Protein AF-A0A7X2STB8-F1 (afdb_monomer_lite)

Organism: NCBI:txid1624

Sequence (104 aa):
MINYYLNNDVSMSKVAASHNLLCSQISIWLKLFMEGGSEALKPKKKGRPSKMSKMTKKDARKILKKESDEIAALKSELRQVKMERDILKKSLTLFGPSKPRRKQ

pLDDT: mean 89.02, std 8.4, range [64.38, 98.44]

InterPro domains:
  IPR009057 Homedomain-like superfamily [SSF46689] (2-95)
  IPR052057 IS150/IS1296 orfA-like [PTHR33795] (1-102)

Radius of gyration: 34.23 Å; chains: 1; bounding box: 70×35×81 Å

Secondary structure (DSSP, 8-state):
-HHHHHHS---HHHHHHHHT--HHHHHHHHHHHHHHHHHHTS-PPSSPPPSS----HHHHHHHHHHHHHHHHHHHHHHHHHHHHHHHHHHHHHHH-SPPP----

Foldseek 3Di:
DLVVVVVDVDDLVVVCVVVVHDSVVSVVVNVLCVVPNPVSVDDDDPDDPDPDDDCDPVNVVVVVVVVVVVVVVVVVVVVVVVVVVVVVVVCCVVPNDDDDDDDD

Structure (mmCIF, N/CA/C/O backbone):
data_AF-A0A7X2STB8-F1
#
_entry.id   AF-A0A7X2STB8-F1
#
loop_
_atom_site.group_PDB
_atom_site.id
_atom_site.type_symbol
_atom_site.label_atom_id
_atom_site.label_alt_id
_atom_site.label_comp_id
_atom_site.label_asym_id
_atom_site.label_entity_id
_atom_site.label_seq_id
_atom_site.pdbx_PDB_ins_code
_atom_site.Cartn_x
_atom_site.Cartn_y
_atom_site.Cartn_z
_atom_site.occupancy
_atom_site.B_iso_or_equiv
_atom_site.auth_seq_id
_atom_site.auth_comp_id
_atom_site.auth_asym_id
_atom_site.auth_atom_id
_atom_site.pdbx_PDB_model_num
ATOM 1 N N . MET A 1 1 ? 8.490 5.052 -28.091 1.00 84.75 1 MET A N 1
ATOM 2 C CA . MET A 1 1 ? 9.611 4.798 -29.019 1.00 84.75 1 MET A CA 1
ATOM 3 C C . MET A 1 1 ? 9.823 3.305 -29.278 1.00 84.75 1 MET A C 1
ATOM 5 O O . MET A 1 1 ? 9.534 2.901 -30.389 1.00 84.75 1 MET A O 1
ATOM 9 N N . ILE A 1 2 ? 10.215 2.461 -28.308 1.00 89.62 2 ILE A N 1
ATOM 10 C CA . ILE A 1 2 ? 10.432 1.013 -28.575 1.00 89.62 2 ILE A CA 1
ATOM 11 C C . ILE A 1 2 ? 9.175 0.316 -29.108 1.00 89.62 2 ILE A C 1
ATOM 13 O O . ILE A 1 2 ? 9.239 -0.378 -30.113 1.00 89.62 2 ILE A O 1
ATOM 17 N N . ASN A 1 3 ? 8.007 0.605 -28.525 1.00 90.19 3 ASN A N 1
ATOM 18 C CA . ASN A 1 3 ? 6.736 0.116 -29.062 1.00 90.19 3 ASN A CA 1
ATOM 19 C C . ASN A 1 3 ? 6.476 0.597 -30.503 1.00 90.19 3 ASN A C 1
ATOM 21 O O . ASN A 1 3 ? 5.934 -0.137 -31.311 1.00 90.19 3 ASN A O 1
ATOM 25 N N . TYR A 1 4 ? 6.878 1.822 -30.844 1.00 89.00 4 TYR A N 1
ATOM 26 C CA . TYR A 1 4 ? 6.722 2.337 -32.205 1.00 89.00 4 TYR A CA 1
ATOM 27 C C . TYR A 1 4 ? 7.619 1.569 -33.185 1.00 89.00 4 TYR A C 1
ATOM 29 O O . TYR A 1 4 ? 7.122 1.120 -34.207 1.00 89.00 4 TYR A O 1
ATOM 37 N N . TYR A 1 5 ? 8.885 1.331 -32.833 1.00 88.06 5 TYR A N 1
ATOM 38 C CA . TYR A 1 5 ? 9.806 0.509 -33.627 1.00 88.06 5 TYR A CA 1
ATOM 39 C C . TYR A 1 5 ? 9.326 -0.943 -33.803 1.00 88.06 5 TYR A C 1
ATOM 41 O O . TYR A 1 5 ? 9.492 -1.503 -34.871 1.00 88.06 5 TYR A O 1
ATOM 49 N N . LEU A 1 6 ? 8.704 -1.549 -32.787 1.00 88.06 6 LEU A N 1
ATOM 50 C CA . LEU A 1 6 ? 8.206 -2.929 -32.881 1.00 88.06 6 LEU A CA 1
ATOM 51 C C . LEU A 1 6 ? 6.927 -3.069 -33.717 1.00 88.06 6 LEU A C 1
ATOM 53 O O . LEU A 1 6 ? 6.709 -4.110 -34.323 1.00 88.06 6 LEU A O 1
ATOM 57 N N . ASN A 1 7 ? 6.074 -2.043 -33.730 1.00 89.62 7 ASN A N 1
ATOM 58 C CA . ASN A 1 7 ? 4.800 -2.075 -34.459 1.00 89.62 7 ASN A CA 1
ATOM 59 C C . ASN A 1 7 ? 4.893 -1.494 -35.876 1.00 89.62 7 ASN A C 1
ATOM 61 O O . ASN A 1 7 ? 3.915 -1.540 -36.615 1.00 89.62 7 ASN A O 1
ATOM 65 N N . ASN A 1 8 ? 6.027 -0.901 -36.245 1.00 85.31 8 ASN A N 1
ATOM 66 C CA . ASN A 1 8 ? 6.232 -0.300 -37.557 1.00 85.31 8 ASN A CA 1
ATOM 67 C C . ASN A 1 8 ? 7.481 -0.911 -38.184 1.00 85.31 8 ASN A C 1
ATOM 69 O O . ASN A 1 8 ? 8.514 -0.994 -37.528 1.00 85.31 8 ASN A O 1
ATOM 73 N N . ASP A 1 9 ? 7.417 -1.270 -39.462 1.00 83.19 9 ASP A N 1
ATOM 74 C CA . ASP A 1 9 ? 8.577 -1.773 -40.202 1.00 83.19 9 ASP A CA 1
ATOM 75 C C . ASP A 1 9 ? 9.483 -0.605 -40.631 1.00 83.19 9 ASP A C 1
ATOM 77 O O . ASP A 1 9 ? 9.499 -0.146 -41.774 1.00 83.19 9 ASP A O 1
ATOM 81 N N . VAL A 1 10 ? 10.148 -0.002 -39.645 1.00 87.69 10 VAL A N 1
ATOM 82 C CA . VAL A 1 10 ? 10.999 1.178 -39.814 1.00 87.69 10 VAL A CA 1
ATOM 83 C C . VAL A 1 10 ? 12.410 0.880 -39.343 1.00 87.69 10 VAL A C 1
ATOM 85 O O . VAL A 1 10 ? 12.632 0.279 -38.295 1.00 87.69 10 VAL A O 1
ATOM 88 N N . SER A 1 11 ? 13.398 1.355 -40.101 1.00 90.56 11 SER A N 1
ATOM 89 C CA . SER A 1 11 ? 14.795 1.178 -39.720 1.00 90.56 11 SER A CA 1
ATOM 90 C C . SER A 1 11 ? 15.108 1.890 -38.401 1.00 90.56 11 SER A C 1
ATOM 92 O O . SER A 1 11 ? 14.609 2.983 -38.113 1.00 90.56 11 SER A O 1
ATOM 94 N N . MET A 1 12 ? 15.992 1.288 -37.603 1.00 89.50 12 MET A N 1
ATOM 95 C CA . MET A 1 12 ? 16.406 1.845 -36.312 1.00 89.50 12 MET A CA 1
ATOM 96 C C . MET A 1 12 ? 16.990 3.260 -36.463 1.00 89.50 12 MET A C 1
ATOM 98 O O . MET A 1 12 ? 16.704 4.128 -35.643 1.00 89.50 12 MET A O 1
ATOM 102 N N . SER A 1 13 ? 17.724 3.523 -37.549 1.00 91.44 13 SER A N 1
ATOM 103 C CA . SER A 1 13 ? 18.272 4.847 -37.872 1.00 91.44 13 SER A CA 1
ATOM 104 C C . SER A 1 13 ? 17.190 5.902 -38.107 1.00 91.44 13 SER A C 1
ATOM 106 O O . SER A 1 13 ? 17.345 7.043 -37.678 1.00 91.44 13 SER A O 1
ATOM 108 N N . LYS A 1 14 ? 16.069 5.529 -38.737 1.00 92.19 14 LYS A N 1
ATOM 109 C CA . LYS A 1 14 ? 14.936 6.438 -38.956 1.00 92.19 14 LYS A CA 1
ATOM 110 C C . LYS A 1 14 ? 14.262 6.812 -37.634 1.00 92.19 14 LYS A C 1
ATOM 112 O O . LYS A 1 14 ? 13.978 7.984 -37.407 1.00 92.19 14 LYS A O 1
ATOM 117 N N .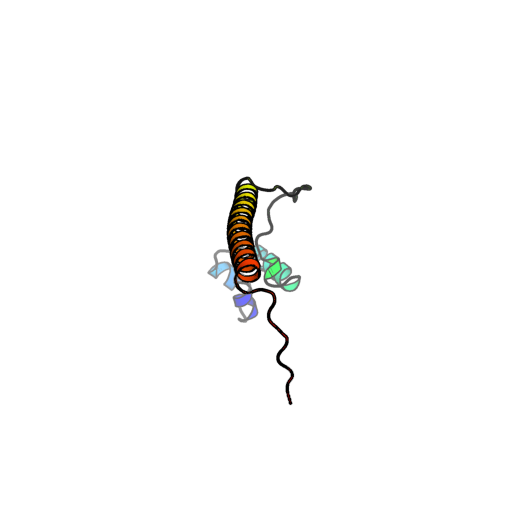 VAL A 1 15 ? 14.069 5.833 -36.748 1.00 92.56 15 VAL A N 1
ATOM 118 C CA . VAL A 1 15 ? 13.511 6.048 -35.399 1.00 92.56 15 VAL A CA 1
ATOM 119 C C . VAL A 1 15 ? 14.462 6.874 -34.524 1.00 92.56 15 VAL A C 1
ATOM 121 O O . VAL A 1 15 ? 14.024 7.727 -33.754 1.00 92.56 15 VAL A O 1
ATOM 124 N N . ALA A 1 16 ? 15.770 6.652 -34.652 1.00 93.19 16 ALA A N 1
ATOM 125 C CA . ALA A 1 16 ? 16.797 7.424 -33.958 1.00 93.19 16 ALA A CA 1
ATOM 126 C C . ALA A 1 16 ? 16.770 8.895 -34.377 1.00 93.19 16 ALA A C 1
ATOM 128 O O . ALA A 1 16 ? 16.677 9.773 -33.519 1.00 93.19 16 ALA A O 1
ATOM 129 N N . ALA A 1 17 ? 16.745 9.155 -35.686 1.00 93.06 17 ALA A N 1
ATOM 130 C CA . ALA A 1 17 ? 16.665 10.503 -36.233 1.00 93.06 17 ALA A CA 1
ATOM 131 C C . ALA A 1 17 ? 15.373 11.226 -35.816 1.00 93.06 17 ALA A C 1
ATOM 133 O O . ALA A 1 17 ? 15.429 12.380 -35.401 1.00 93.06 17 ALA A O 1
ATOM 134 N N . SER A 1 18 ? 14.217 10.549 -35.846 1.00 92.19 18 SER A N 1
ATOM 135 C CA . SER A 1 18 ? 12.936 11.169 -35.471 1.00 92.19 18 SER A CA 1
ATOM 136 C C . SER A 1 18 ? 12.843 11.532 -33.988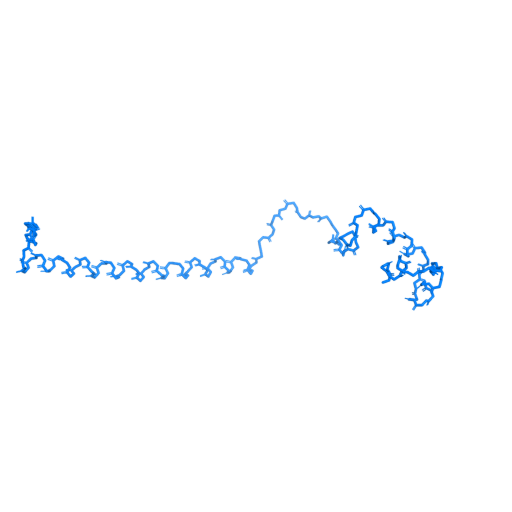 1.00 92.19 18 SER A C 1
ATOM 138 O O . SER A 1 18 ? 12.108 12.445 -33.622 1.00 92.19 18 SER A O 1
ATOM 140 N N . HIS A 1 19 ? 13.556 10.807 -33.123 1.00 88.44 19 HIS A N 1
ATOM 141 C CA . HIS A 1 19 ? 13.552 11.029 -31.676 1.00 88.44 19 HIS A CA 1
ATOM 142 C C . HIS A 1 19 ? 14.806 11.744 -31.156 1.00 88.44 19 HIS A C 1
ATOM 144 O O . HIS A 1 19 ? 14.920 11.925 -29.945 1.00 88.44 19 HIS A O 1
ATOM 150 N N . ASN A 1 20 ? 15.716 12.165 -32.042 1.00 93.06 20 ASN A N 1
ATOM 151 C CA . ASN A 1 20 ? 17.005 12.767 -31.695 1.00 93.06 20 ASN A CA 1
ATOM 152 C C . ASN A 1 20 ? 17.815 11.907 -30.700 1.00 93.06 20 ASN A C 1
ATOM 154 O O . ASN A 1 20 ? 18.325 12.389 -29.689 1.00 93.06 20 ASN A O 1
ATOM 158 N N . LEU A 1 21 ? 17.875 10.602 -30.971 1.00 92.25 21 LEU A N 1
ATOM 159 C CA . LEU A 1 21 ? 18.572 9.600 -30.164 1.00 92.25 21 LEU A CA 1
ATOM 160 C C . LEU A 1 21 ? 19.694 8.945 -30.968 1.00 92.25 21 LEU A C 1
ATOM 162 O O . LEU A 1 21 ? 19.716 8.991 -32.195 1.00 92.25 21 LEU A O 1
ATOM 166 N N . LEU A 1 22 ? 20.602 8.266 -30.272 1.00 93.69 22 LEU A N 1
ATOM 167 C CA . LEU A 1 22 ? 21.581 7.388 -30.905 1.00 93.69 22 LEU A CA 1
ATOM 168 C C . LEU A 1 22 ? 20.968 6.006 -31.155 1.00 93.69 22 LEU A C 1
ATOM 170 O O . LEU A 1 22 ? 20.280 5.461 -30.289 1.00 93.69 22 LEU A O 1
ATOM 174 N N . CYS A 1 23 ? 21.302 5.372 -32.283 1.00 92.44 23 CYS A N 1
ATOM 175 C CA . CYS A 1 23 ? 20.893 3.988 -32.564 1.00 92.44 23 CYS A CA 1
ATOM 176 C C . CYS A 1 23 ? 21.320 3.017 -31.447 1.00 92.44 23 CYS A C 1
ATOM 178 O O . CYS A 1 23 ? 20.589 2.085 -31.118 1.00 92.44 23 CYS A O 1
ATOM 180 N N . SER A 1 24 ? 22.468 3.265 -30.807 1.00 94.00 24 SER A N 1
ATOM 181 C CA . SER A 1 24 ? 22.952 2.475 -29.668 1.00 94.00 24 SER A CA 1
ATOM 182 C C . SER A 1 24 ? 22.001 2.514 -28.468 1.00 94.00 24 SER A C 1
ATOM 184 O O . SER A 1 24 ? 21.792 1.488 -27.826 1.00 94.00 24 SER A O 1
ATOM 186 N N . GLN A 1 25 ? 21.366 3.656 -28.187 1.00 92.75 25 GLN A N 1
ATOM 187 C CA . GLN A 1 25 ? 20.381 3.782 -27.107 1.00 92.75 25 GLN A CA 1
ATOM 188 C C . GLN A 1 25 ? 19.126 2.963 -27.412 1.00 92.75 25 GLN A C 1
ATOM 190 O O . GLN A 1 25 ? 18.615 2.272 -26.532 1.00 92.75 25 GLN A O 1
ATOM 195 N N . ILE A 1 26 ? 18.668 2.990 -28.668 1.00 93.00 26 ILE A N 1
ATOM 196 C CA . ILE A 1 26 ? 17.527 2.184 -29.116 1.00 93.00 26 ILE A CA 1
ATOM 197 C C . ILE A 1 26 ? 17.840 0.697 -28.980 1.00 93.00 26 ILE A C 1
ATOM 199 O O . ILE A 1 26 ? 17.029 -0.038 -28.429 1.00 93.00 26 ILE A O 1
ATOM 203 N N . SER A 1 27 ? 19.024 0.265 -29.418 1.00 93.31 27 SER A N 1
ATOM 204 C CA . SER A 1 27 ? 19.469 -1.128 -29.305 1.00 93.31 27 SER A CA 1
ATOM 205 C C . SER A 1 27 ? 19.509 -1.609 -27.847 1.00 93.31 27 SER A C 1
ATOM 207 O O . SER A 1 27 ? 18.970 -2.669 -27.526 1.00 93.31 27 SER A O 1
ATOM 209 N N . ILE A 1 28 ? 20.048 -0.795 -26.930 1.00 93.56 28 ILE A N 1
ATOM 210 C CA . ILE A 1 28 ? 20.073 -1.110 -25.492 1.00 93.56 28 ILE A CA 1
ATOM 211 C C . ILE A 1 28 ? 18.652 -1.245 -24.936 1.00 93.56 28 ILE A C 1
ATOM 213 O O . ILE A 1 28 ? 18.351 -2.207 -24.230 1.00 93.56 28 ILE A O 1
ATOM 217 N N . TRP A 1 29 ? 17.765 -0.298 -25.240 1.00 93.31 29 TRP A N 1
ATOM 218 C CA . TRP A 1 29 ? 16.387 -0.340 -24.750 1.00 93.31 29 TRP A CA 1
ATOM 219 C C . TRP A 1 29 ? 15.575 -1.473 -25.375 1.00 93.31 29 TRP A C 1
ATOM 221 O O . TRP A 1 29 ? 14.751 -2.062 -24.683 1.00 93.31 29 TRP A O 1
ATOM 231 N N . LEU A 1 30 ? 15.824 -1.817 -26.639 1.00 93.62 30 LEU A N 1
ATOM 232 C CA . LEU A 1 30 ? 15.210 -2.968 -27.293 1.00 93.62 30 LEU A CA 1
ATOM 233 C C . LEU A 1 30 ? 15.621 -4.260 -26.586 1.00 93.62 30 LEU A C 1
ATOM 235 O O . LEU A 1 30 ? 14.756 -5.051 -26.225 1.00 93.62 30 LEU A O 1
ATOM 239 N N . LYS A 1 31 ? 16.917 -4.432 -26.304 1.00 94.00 31 LYS A N 1
ATOM 240 C CA . LYS A 1 31 ? 17.424 -5.585 -25.555 1.00 94.00 31 LYS A CA 1
ATOM 241 C C . LYS A 1 31 ? 16.791 -5.686 -24.164 1.00 94.00 31 LYS A C 1
ATOM 243 O O . LYS A 1 31 ? 16.251 -6.730 -23.818 1.00 94.00 31 LYS A O 1
ATOM 248 N N . LEU A 1 32 ? 16.780 -4.589 -23.401 1.00 93.94 32 LEU A N 1
ATOM 249 C CA . LEU A 1 32 ? 16.141 -4.546 -22.079 1.00 93.94 32 LEU A CA 1
ATOM 250 C C . LEU A 1 32 ? 14.645 -4.880 -22.150 1.00 93.94 32 LEU A C 1
ATOM 252 O O . LEU A 1 32 ? 14.126 -5.585 -21.287 1.00 93.94 32 LEU A O 1
ATOM 256 N N . PHE A 1 33 ? 13.957 -4.393 -23.183 1.00 93.62 33 PHE A N 1
ATOM 257 C CA . PHE A 1 33 ? 12.544 -4.673 -23.402 1.00 93.62 33 PHE A CA 1
ATOM 258 C C . PHE A 1 33 ? 12.288 -6.142 -23.765 1.00 93.62 33 PHE A C 1
ATOM 260 O O . PHE A 1 33 ? 11.322 -6.718 -23.280 1.00 93.62 33 PHE A O 1
ATOM 267 N N . MET A 1 34 ? 13.149 -6.775 -24.566 1.00 92.88 34 MET A N 1
ATO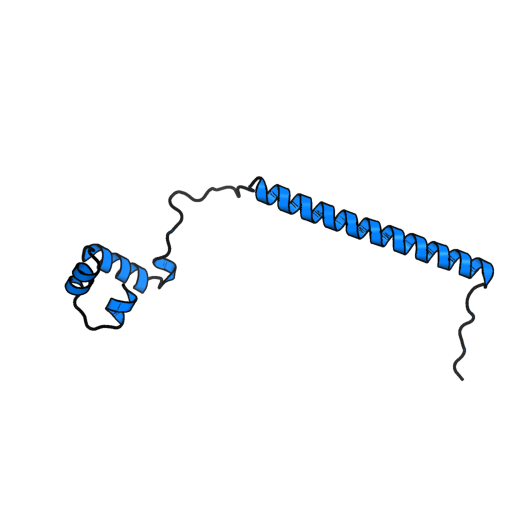M 268 C CA . MET A 1 34 ? 13.033 -8.209 -24.858 1.00 92.88 34 MET A CA 1
ATOM 269 C C . MET A 1 34 ? 13.320 -9.080 -23.627 1.00 92.88 34 MET A C 1
ATOM 271 O O . MET A 1 34 ? 12.710 -10.131 -23.473 1.00 92.88 34 MET A O 1
ATOM 275 N N . GLU A 1 35 ? 14.210 -8.640 -22.734 1.00 94.19 35 GLU A N 1
ATOM 276 C CA . GLU A 1 35 ? 14.564 -9.376 -21.512 1.00 94.19 35 GLU A CA 1
ATOM 277 C C . GLU A 1 35 ? 13.518 -9.250 -20.392 1.00 94.19 35 GLU A C 1
ATOM 279 O O . GLU A 1 35 ? 13.301 -10.202 -19.646 1.00 94.19 35 GLU A O 1
ATOM 284 N N . GLY A 1 36 ? 12.878 -8.087 -20.233 1.00 90.75 36 GLY A N 1
ATOM 285 C CA . GLY A 1 36 ? 11.991 -7.835 -19.087 1.00 90.75 36 GLY A CA 1
ATOM 286 C C . GLY A 1 36 ? 10.803 -6.919 -19.368 1.00 90.75 36 GLY A C 1
ATOM 287 O O . GLY A 1 36 ? 10.250 -6.321 -18.441 1.00 90.75 36 GLY A O 1
ATOM 288 N N . GLY A 1 37 ? 10.417 -6.780 -20.636 1.00 92.31 37 GLY A N 1
ATOM 289 C CA . GLY A 1 37 ? 9.258 -6.007 -21.066 1.00 92.31 37 GLY A CA 1
ATOM 290 C C . GLY A 1 37 ? 9.331 -4.529 -20.684 1.00 92.31 37 GLY A C 1
ATOM 291 O O . GLY A 1 37 ? 10.395 -3.911 -20.598 1.00 92.31 37 GLY A O 1
ATOM 292 N N . SER A 1 38 ? 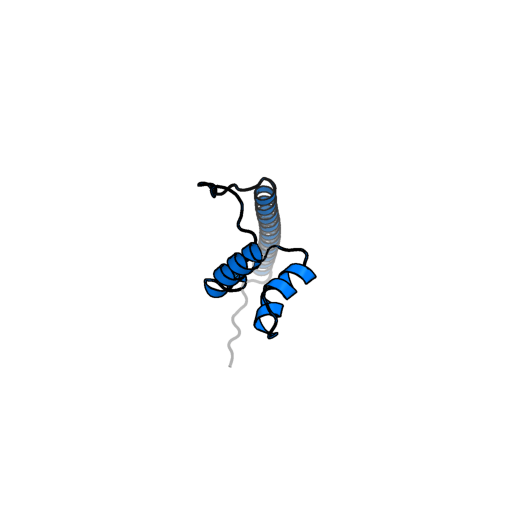8.164 -3.940 -20.432 1.00 88.44 38 SER A N 1
ATOM 293 C CA . SER A 1 38 ? 8.039 -2.536 -20.026 1.00 88.44 38 SER A CA 1
ATOM 294 C C . SER A 1 38 ? 8.642 -2.249 -18.645 1.00 88.44 38 SER A C 1
ATOM 296 O O . SER A 1 38 ? 9.145 -1.147 -18.419 1.00 88.44 38 SER A O 1
ATOM 298 N N . GLU A 1 39 ? 8.645 -3.224 -17.731 1.00 89.75 39 GLU A N 1
ATOM 299 C CA . GLU A 1 39 ? 9.212 -3.074 -16.385 1.00 89.75 39 GLU A CA 1
ATOM 300 C C . GLU A 1 39 ? 10.727 -2.840 -16.420 1.00 89.75 39 GLU A C 1
ATOM 302 O O . GLU A 1 39 ? 11.249 -2.042 -15.640 1.00 89.75 39 GLU A O 1
ATOM 307 N N . ALA A 1 40 ? 11.438 -3.471 -17.359 1.00 89.94 40 ALA A N 1
ATOM 308 C CA . ALA A 1 40 ? 12.884 -3.312 -17.508 1.00 89.94 40 ALA A CA 1
ATOM 309 C C . ALA A 1 40 ? 13.312 -1.898 -17.938 1.00 89.94 40 ALA A C 1
ATOM 311 O O . ALA A 1 40 ? 14.440 -1.491 -17.652 1.00 89.94 40 ALA A O 1
ATOM 312 N N . LEU A 1 41 ? 12.416 -1.139 -18.579 1.00 90.19 41 LEU A N 1
ATOM 313 C CA . LEU A 1 41 ? 12.656 0.248 -18.987 1.00 90.19 41 LEU A CA 1
ATOM 314 C C . LEU A 1 41 ? 12.333 1.266 -17.885 1.00 90.19 41 LEU A C 1
ATOM 316 O O . LEU A 1 41 ? 12.634 2.452 -18.044 1.00 90.19 41 LEU A O 1
ATOM 320 N N . LYS A 1 42 ? 11.729 0.846 -16.765 1.00 89.75 42 LYS A N 1
ATOM 321 C CA . LYS A 1 42 ? 11.439 1.767 -15.662 1.00 89.75 42 LYS A CA 1
ATOM 322 C C . LYS A 1 42 ? 12.738 2.256 -15.009 1.00 89.75 42 LYS A C 1
ATOM 324 O O . LYS A 1 42 ? 13.664 1.463 -14.811 1.00 89.75 42 LYS A O 1
ATOM 329 N N . PRO A 1 43 ? 12.812 3.538 -14.598 1.00 85.50 43 PRO A N 1
ATOM 330 C CA . PRO A 1 43 ? 13.960 4.054 -13.865 1.00 85.50 43 PRO A CA 1
ATOM 331 C C . PRO A 1 43 ? 14.212 3.230 -12.600 1.00 85.50 43 PRO A C 1
ATOM 333 O O . PRO A 1 43 ? 13.417 3.237 -11.657 1.00 85.50 43 PRO A O 1
ATOM 336 N N . LYS A 1 44 ? 15.340 2.518 -12.561 1.00 81.81 44 LYS A N 1
ATOM 337 C CA . LYS A 1 44 ? 15.783 1.832 -11.346 1.00 81.81 44 LYS A CA 1
ATOM 338 C C . LYS A 1 44 ? 16.326 2.871 -10.370 1.00 81.81 44 LYS A C 1
ATOM 340 O O . LYS A 1 44 ? 17.017 3.810 -10.768 1.00 81.81 44 LYS A O 1
ATOM 345 N N . LYS A 1 45 ? 16.022 2.708 -9.078 1.00 79.12 45 LYS A N 1
ATOM 346 C CA . LYS A 1 45 ? 16.570 3.580 -8.029 1.00 79.12 45 LYS A CA 1
ATOM 347 C C . LYS A 1 45 ? 18.098 3.531 -8.112 1.00 79.12 45 LYS A C 1
ATOM 349 O O . LYS A 1 45 ? 18.688 2.466 -7.961 1.00 79.12 45 LYS A O 1
ATOM 354 N N . LYS A 1 46 ? 18.724 4.676 -8.393 1.00 77.25 46 LYS A N 1
ATOM 355 C CA . LYS A 1 46 ? 20.180 4.788 -8.521 1.00 77.25 46 LYS A CA 1
ATOM 356 C C . LYS A 1 46 ? 20.838 4.541 -7.158 1.00 77.25 46 LYS A C 1
ATOM 358 O O . LYS A 1 46 ? 20.425 5.129 -6.161 1.00 77.25 46 LYS A O 1
ATOM 363 N N . GLY A 1 47 ? 21.881 3.712 -7.137 1.00 82.12 47 GLY A N 1
ATOM 364 C CA . GLY A 1 47 ? 22.691 3.435 -5.947 1.00 82.12 47 GLY A CA 1
ATOM 365 C C . GLY A 1 47 ? 22.349 2.128 -5.227 1.00 82.12 47 GLY A C 1
ATOM 366 O O . GLY A 1 47 ? 21.427 1.402 -5.592 1.00 82.12 47 GLY A O 1
ATOM 367 N N . ARG A 1 48 ? 23.136 1.811 -4.193 1.00 82.06 48 ARG A N 1
ATOM 368 C CA . ARG A 1 48 ? 22.960 0.599 -3.383 1.00 82.06 48 ARG A CA 1
ATOM 369 C C . ARG A 1 48 ? 21.673 0.713 -2.549 1.00 82.06 48 ARG A C 1
ATOM 371 O O . ARG A 1 48 ? 21.528 1.704 -1.828 1.00 82.06 48 ARG A O 1
ATOM 378 N N . PRO A 1 49 ? 20.760 -0.276 -2.583 1.00 75.81 49 PRO A N 1
ATOM 379 C CA . PRO A 1 49 ? 19.616 -0.286 -1.678 1.00 75.81 49 PRO A CA 1
ATOM 380 C C . PRO A 1 49 ? 20.102 -0.284 -0.222 1.00 75.81 49 PRO A C 1
ATOM 382 O O . PRO A 1 49 ? 21.088 -0.939 0.125 1.00 75.81 49 PRO A O 1
ATOM 385 N N . SER A 1 50 ? 19.439 0.498 0.632 1.00 72.94 50 SER A N 1
ATOM 386 C CA . SER A 1 50 ? 19.805 0.573 2.047 1.00 72.94 50 SER A CA 1
ATOM 387 C C . SER A 1 50 ? 19.517 -0.764 2.729 1.00 72.94 50 SER A C 1
ATOM 389 O O . SER A 1 50 ? 18.452 -1.338 2.529 1.00 72.94 50 SER A O 1
ATOM 391 N N . LYS A 1 51 ? 20.459 -1.247 3.548 1.00 79.75 51 LYS A N 1
ATOM 392 C CA . LYS A 1 51 ? 20.320 -2.516 4.283 1.00 79.75 51 LYS A CA 1
ATOM 393 C C . LYS A 1 51 ? 19.292 -2.443 5.421 1.00 79.75 51 LYS A C 1
ATOM 395 O O . LYS A 1 51 ? 18.872 -3.478 5.918 1.00 79.75 51 LYS A O 1
ATOM 400 N N . MET A 1 52 ? 18.888 -1.236 5.824 1.00 80.31 52 MET A N 1
ATOM 401 C CA . MET A 1 52 ? 17.861 -1.010 6.840 1.00 80.31 52 MET A CA 1
ATOM 402 C C . MET A 1 52 ? 16.676 -0.250 6.247 1.00 80.31 52 MET A C 1
ATOM 404 O O . MET A 1 52 ? 16.851 0.706 5.486 1.00 80.31 52 MET A O 1
ATOM 408 N N . SER A 1 53 ? 15.469 -0.656 6.643 1.00 71.12 53 SER A N 1
ATOM 409 C CA . SER A 1 53 ? 14.246 0.100 6.383 1.00 71.12 53 SER A CA 1
ATOM 410 C C . SER A 1 53 ? 14.356 1.459 7.081 1.00 71.12 53 SER A C 1
ATOM 412 O O . SER A 1 53 ? 14.425 1.539 8.308 1.00 71.12 53 SER A O 1
ATOM 414 N N . LYS A 1 54 ? 14.396 2.541 6.301 1.00 74.12 54 LYS A N 1
ATOM 415 C CA . LYS A 1 54 ? 14.327 3.900 6.840 1.00 74.12 54 LYS A CA 1
ATOM 416 C C . LYS A 1 54 ? 12.862 4.267 7.003 1.00 74.12 54 LYS A C 1
ATOM 418 O O . LYS A 1 54 ? 12.227 4.686 6.039 1.00 74.12 54 LYS A O 1
ATOM 423 N N . MET A 1 55 ? 12.344 4.122 8.218 1.00 78.00 55 MET A N 1
ATOM 424 C CA . MET A 1 55 ? 11.049 4.699 8.559 1.00 78.00 55 MET A CA 1
ATOM 425 C C . MET A 1 55 ? 11.189 6.221 8.526 1.00 78.00 55 MET A C 1
ATOM 427 O O . MET A 1 55 ? 12.063 6.788 9.189 1.00 78.00 55 MET A O 1
ATOM 431 N N . THR A 1 56 ? 10.388 6.900 7.708 1.00 83.94 56 THR A N 1
ATOM 432 C CA . THR A 1 56 ? 10.466 8.360 7.637 1.00 83.94 56 THR A CA 1
ATOM 433 C C . THR A 1 56 ? 9.717 8.984 8.813 1.00 83.94 56 THR A C 1
ATOM 435 O O . THR A 1 56 ? 8.783 8.401 9.367 1.00 83.94 56 THR A O 1
ATOM 438 N N . LYS A 1 57 ? 10.060 10.230 9.172 1.00 83.69 57 LYS A N 1
ATOM 439 C CA . LYS A 1 57 ? 9.289 11.007 10.165 1.00 83.69 57 LYS A CA 1
ATOM 440 C C . LYS A 1 57 ? 7.803 11.115 9.786 1.00 83.69 57 LYS A C 1
ATOM 442 O O . LYS A 1 57 ? 6.957 11.236 10.666 1.00 83.69 57 LYS A O 1
ATOM 447 N N . LYS A 1 58 ? 7.479 11.080 8.487 1.00 84.44 58 LYS A N 1
ATOM 448 C CA . LYS A 1 58 ? 6.099 11.109 7.985 1.00 84.44 58 LYS A CA 1
ATOM 449 C C . LYS A 1 58 ? 5.366 9.800 8.286 1.00 84.44 58 LYS A C 1
ATOM 451 O O . LYS A 1 58 ? 4.213 9.847 8.705 1.00 84.44 58 LYS A O 1
ATOM 456 N N . ASP A 1 59 ? 6.046 8.667 8.134 1.00 86.06 59 ASP A N 1
ATOM 457 C CA . ASP A 1 59 ? 5.487 7.346 8.439 1.00 86.06 59 ASP A CA 1
ATOM 458 C C . ASP A 1 59 ? 5.215 7.202 9.939 1.00 86.06 59 ASP A C 1
ATOM 460 O O . ASP A 1 59 ? 4.113 6.821 10.325 1.00 86.06 59 ASP A O 1
ATOM 464 N N . ALA A 1 60 ? 6.159 7.634 10.783 1.00 87.69 60 ALA A N 1
ATOM 465 C CA . ALA A 1 60 ? 5.984 7.658 12.237 1.00 87.69 60 ALA A CA 1
ATOM 466 C C . ALA A 1 60 ? 4.760 8.488 12.665 1.00 87.69 60 ALA A C 1
ATOM 468 O O . ALA A 1 60 ? 3.938 8.032 13.456 1.00 87.69 60 ALA A O 1
ATOM 469 N N . ARG A 1 61 ? 4.584 9.687 12.090 1.00 90.50 61 ARG A N 1
ATOM 470 C CA . ARG A 1 61 ? 3.411 10.541 12.360 1.00 90.50 61 ARG A CA 1
ATOM 471 C C . ARG A 1 61 ? 2.099 9.887 11.928 1.00 90.50 61 ARG A C 1
ATOM 473 O O . ARG A 1 61 ? 1.089 10.058 12.601 1.00 90.50 61 ARG A O 1
ATOM 480 N N . LYS A 1 62 ? 2.101 9.154 10.811 1.00 91.62 62 LYS A N 1
ATOM 481 C CA . LYS A 1 62 ? 0.909 8.454 10.312 1.00 91.62 62 LYS A CA 1
ATOM 482 C C . LYS A 1 62 ? 0.498 7.314 11.242 1.00 91.62 62 LYS A C 1
ATOM 484 O O . LYS A 1 62 ? -0.694 7.141 11.470 1.00 91.62 62 LYS A O 1
ATOM 489 N N . ILE A 1 63 ? 1.466 6.561 11.763 1.00 91.88 63 ILE A N 1
ATOM 490 C CA . ILE A 1 63 ? 1.222 5.493 12.742 1.00 91.88 63 ILE A CA 1
ATOM 491 C C . ILE A 1 63 ? 0.639 6.096 14.022 1.00 91.88 63 ILE A C 1
ATOM 493 O O . ILE A 1 63 ? -0.462 5.725 14.410 1.00 91.88 63 ILE A O 1
ATOM 497 N N . LEU A 1 64 ? 1.290 7.125 14.575 1.00 93.25 64 LEU A N 1
ATOM 498 C CA . LEU A 1 64 ? 0.829 7.788 15.797 1.00 93.25 64 LEU A CA 1
ATOM 499 C C . LEU A 1 64 ? -0.592 8.358 15.665 1.00 93.25 64 LEU A C 1
ATOM 501 O O . LEU A 1 64 ? -1.391 8.286 16.595 1.00 93.25 64 LEU A O 1
ATOM 505 N N . LYS A 1 65 ? -0.932 8.919 14.497 1.00 94.06 65 LYS A N 1
ATOM 506 C CA . LYS A 1 65 ? -2.282 9.432 14.242 1.00 94.06 65 LYS A CA 1
ATOM 507 C C . LYS A 1 65 ? -3.325 8.311 14.247 1.00 94.06 65 LYS A C 1
ATOM 509 O O . LYS A 1 65 ? -4.359 8.471 14.883 1.00 94.06 65 LYS A O 1
ATOM 514 N N . LYS A 1 66 ? -3.034 7.180 13.596 1.00 94.31 66 LYS A N 1
ATOM 515 C CA . LYS A 1 66 ? -3.926 6.011 13.594 1.00 94.31 66 LYS A CA 1
ATOM 516 C C . LYS A 1 66 ? -4.148 5.461 15.000 1.00 94.31 66 LYS A C 1
ATOM 518 O O . LYS A 1 66 ? -5.293 5.264 15.384 1.00 94.31 66 LYS A O 1
ATOM 523 N N . GLU A 1 67 ? -3.073 5.285 15.765 1.00 95.19 67 GLU A N 1
ATOM 524 C CA . GLU A 1 67 ? -3.149 4.817 17.155 1.00 95.19 67 GLU A CA 1
ATOM 525 C C . GLU A 1 67 ? -3.977 5.778 18.018 1.00 95.19 67 GLU A C 1
ATOM 527 O O . GLU A 1 67 ? -4.833 5.354 18.789 1.00 95.19 67 GLU A O 1
ATOM 532 N N . SER A 1 68 ? -3.783 7.091 17.851 1.00 95.19 68 SER A N 1
ATOM 533 C CA . SER A 1 68 ? -4.569 8.102 18.562 1.00 95.19 68 SER A CA 1
ATOM 534 C C . SER A 1 68 ? -6.060 8.033 18.225 1.00 95.19 68 SER A C 1
ATOM 536 O O . SER A 1 68 ? -6.889 8.211 19.119 1.00 95.19 68 SER A O 1
ATOM 538 N N . ASP A 1 69 ? -6.406 7.825 16.956 1.00 95.94 69 ASP A N 1
ATOM 539 C CA . ASP A 1 69 ? -7.799 7.761 16.508 1.00 95.94 69 ASP A CA 1
ATOM 540 C C . ASP A 1 69 ? -8.478 6.477 17.026 1.00 95.94 69 ASP A C 1
ATOM 542 O O . ASP A 1 69 ? -9.607 6.526 17.517 1.00 95.94 69 ASP A O 1
ATOM 546 N N . GLU A 1 70 ? -7.760 5.351 17.031 1.00 97.31 70 GLU A N 1
ATOM 547 C CA . GLU A 1 70 ? -8.228 4.080 17.595 1.00 97.31 70 GLU A CA 1
ATOM 548 C C . GLU A 1 70 ? -8.446 4.168 19.112 1.00 97.31 70 GLU A C 1
ATOM 550 O O . GLU A 1 70 ? -9.500 3.782 19.621 1.00 97.31 70 GLU A O 1
ATOM 555 N N . ILE A 1 71 ? -7.508 4.776 19.846 1.00 97.88 71 ILE A N 1
ATOM 556 C CA . ILE A 1 71 ? -7.653 5.020 21.288 1.00 97.88 71 ILE A CA 1
ATOM 557 C C . ILE A 1 71 ? -8.883 5.890 21.577 1.00 97.88 71 ILE A C 1
ATOM 559 O O . ILE A 1 71 ? -9.585 5.663 22.568 1.00 97.88 71 ILE A O 1
ATOM 563 N N . ALA A 1 72 ? -9.154 6.900 20.746 1.00 97.62 72 ALA A N 1
ATOM 564 C CA . ALA A 1 72 ? -10.322 7.758 20.915 1.00 97.62 72 ALA A CA 1
ATOM 565 C C . ALA A 1 72 ? -11.634 6.977 20.719 1.00 97.62 72 ALA A C 1
ATOM 567 O O . ALA A 1 72 ? -12.533 7.102 21.557 1.00 97.62 72 ALA A O 1
ATOM 568 N N . ALA A 1 73 ? -11.707 6.138 19.680 1.00 98.06 73 ALA A N 1
ATOM 569 C CA . ALA A 1 73 ? -12.863 5.290 19.389 1.00 98.06 73 ALA A CA 1
ATOM 570 C C . ALA A 1 73 ? -13.131 4.271 20.512 1.00 98.06 73 ALA A C 1
ATOM 572 O O . ALA A 1 73 ? -14.244 4.206 21.044 1.00 98.06 73 ALA A O 1
ATOM 573 N N . LEU A 1 74 ? -12.091 3.565 20.967 1.00 98.31 74 LEU A N 1
ATOM 574 C CA . LEU A 1 74 ? -12.192 2.611 22.076 1.00 98.31 74 LEU A CA 1
ATOM 575 C C . LEU A 1 74 ? -12.658 3.288 23.369 1.00 98.31 74 LEU A C 1
ATOM 577 O O . LEU A 1 74 ? -13.489 2.757 24.107 1.00 98.31 74 LEU A O 1
ATOM 581 N N . LYS A 1 75 ? -12.175 4.506 23.650 1.00 97.94 75 LYS A N 1
ATOM 582 C CA . LYS A 1 75 ? -12.629 5.276 24.816 1.00 97.94 75 LYS A CA 1
ATOM 583 C C . LYS A 1 75 ? -14.102 5.672 24.716 1.00 97.94 75 LYS A C 1
ATOM 585 O O . LYS A 1 75 ? -14.757 5.723 25.757 1.00 97.94 75 LYS A O 1
ATOM 590 N N . SER A 1 76 ? -14.625 5.998 23.532 1.00 97.62 76 SER A N 1
ATOM 591 C CA . SER A 1 76 ? -16.058 6.287 23.370 1.00 97.62 76 SER A CA 1
ATOM 592 C C . SER A 1 76 ? -16.926 5.051 23.557 1.00 97.62 76 SER A C 1
ATOM 594 O O . SER A 1 76 ? -17.894 5.119 24.312 1.00 97.62 76 SER A O 1
ATOM 596 N N . GLU A 1 77 ? -16.539 3.925 22.964 1.00 97.88 77 GLU A N 1
ATOM 597 C CA . GLU A 1 77 ? -17.266 2.662 23.098 1.00 97.88 77 GLU A CA 1
ATOM 598 C C . GLU A 1 77 ? -17.305 2.206 24.560 1.00 97.88 77 GLU A C 1
ATOM 600 O O . GLU A 1 77 ? -18.366 1.925 25.111 1.00 97.88 77 GLU A O 1
ATOM 605 N N . LEU A 1 78 ? -16.168 2.268 25.256 1.00 98.44 78 LEU A N 1
ATOM 606 C CA . LEU A 1 78 ? -16.094 1.919 26.672 1.00 98.44 78 LEU A CA 1
ATOM 607 C C . LEU A 1 78 ? -16.983 2.813 27.550 1.00 98.44 78 LEU A C 1
ATOM 609 O O . LEU A 1 78 ? -17.543 2.337 28.540 1.00 98.44 78 LEU A O 1
ATOM 613 N N . ARG A 1 79 ? -17.134 4.104 27.216 1.00 98.38 79 ARG A N 1
ATOM 614 C CA . ARG A 1 79 ? -18.083 4.991 27.913 1.00 98.38 79 ARG A CA 1
ATOM 615 C C . ARG A 1 79 ? -19.527 4.564 27.667 1.00 98.38 79 ARG A C 1
ATOM 617 O O . ARG A 1 79 ? -20.290 4.491 28.629 1.00 98.38 79 ARG A O 1
ATOM 624 N N . GLN A 1 80 ? -19.881 4.263 26.421 1.00 98.31 80 GLN A N 1
ATOM 625 C CA . GLN A 1 80 ? -21.221 3.812 26.052 1.00 98.31 80 GLN A CA 1
ATOM 626 C C . GLN A 1 80 ? -21.577 2.494 26.752 1.00 98.31 80 GLN A C 1
ATOM 628 O O . GLN A 1 80 ? -22.574 2.434 27.466 1.00 98.31 80 GLN A O 1
ATOM 633 N N . VAL A 1 81 ? -20.710 1.484 26.664 1.00 98.44 81 VAL A N 1
ATOM 634 C CA . VAL A 1 81 ? -20.913 0.176 27.306 1.00 98.44 81 VAL A CA 1
ATOM 635 C C . VAL A 1 81 ? -21.055 0.314 28.823 1.00 98.44 81 VAL A C 1
ATOM 637 O O . VAL A 1 81 ? -21.888 -0.348 29.443 1.00 98.44 81 VAL A O 1
ATOM 640 N N . LYS A 1 82 ? -20.275 1.200 29.459 1.00 98.25 82 LYS A N 1
ATOM 641 C CA . LYS A 1 82 ? -20.434 1.478 30.895 1.00 98.25 82 LYS A CA 1
ATOM 642 C C . LYS A 1 82 ? -21.809 2.065 31.213 1.00 98.25 82 LYS A C 1
ATOM 644 O O . LYS A 1 82 ? -22.419 1.621 32.181 1.00 98.25 82 LYS A O 1
ATOM 649 N N . MET A 1 83 ? -22.290 3.005 30.401 1.00 98.25 83 MET A N 1
ATOM 650 C CA . MET A 1 83 ? -23.609 3.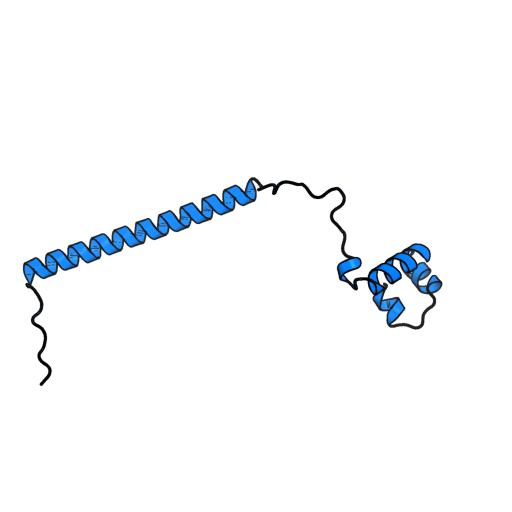613 30.568 1.00 98.25 83 MET A CA 1
ATOM 651 C C . MET A 1 83 ? -24.735 2.590 30.381 1.00 98.25 83 MET A C 1
ATOM 653 O O . MET A 1 83 ? -25.603 2.488 31.242 1.00 98.25 83 MET A O 1
ATOM 657 N N . GLU A 1 84 ? -24.693 1.790 29.314 1.00 97.75 84 GLU A N 1
ATOM 658 C CA . GLU A 1 84 ? -25.667 0.722 29.050 1.00 97.75 84 GLU A CA 1
ATOM 659 C C . GLU A 1 84 ? -25.711 -0.284 30.202 1.00 97.75 84 GLU A C 1
ATOM 661 O O . GLU A 1 84 ? -26.780 -0.606 30.721 1.00 97.75 84 GLU A O 1
ATOM 666 N N . ARG A 1 85 ? -24.540 -0.715 30.685 1.00 97.56 85 ARG A N 1
ATOM 667 C CA . ARG A 1 85 ? -24.427 -1.602 31.846 1.00 97.56 85 ARG A CA 1
ATOM 668 C C . ARG A 1 85 ? -25.036 -0.986 33.105 1.00 97.56 85 ARG A C 1
ATOM 670 O O . ARG A 1 85 ? -25.678 -1.699 33.875 1.00 97.56 85 ARG A O 1
ATOM 677 N N . ASP A 1 86 ? -24.836 0.307 33.343 1.00 97.44 86 ASP A N 1
ATOM 678 C CA . ASP A 1 86 ? -25.403 0.991 34.508 1.00 97.44 86 ASP A CA 1
ATOM 679 C C . ASP A 1 86 ? -26.926 1.151 34.390 1.00 97.44 86 ASP A C 1
ATOM 681 O O . ASP A 1 86 ? -27.635 0.952 35.377 1.00 97.44 86 ASP A O 1
ATOM 685 N N . ILE A 1 87 ? -27.446 1.419 33.188 1.00 96.69 87 ILE A N 1
ATOM 686 C CA . ILE A 1 87 ? -28.889 1.434 32.905 1.00 96.69 87 ILE A CA 1
ATOM 687 C C . ILE A 1 87 ? -29.496 0.051 33.154 1.00 96.69 87 ILE A C 1
ATOM 689 O O . ILE A 1 87 ? -30.502 -0.055 33.853 1.00 96.69 87 ILE A O 1
ATOM 693 N N . LEU A 1 88 ? -28.873 -1.015 32.646 1.00 94.88 88 LEU A N 1
ATOM 694 C CA . LEU A 1 88 ? -29.340 -2.389 32.845 1.00 94.88 88 LEU A CA 1
ATOM 695 C C . LEU A 1 88 ? -29.344 -2.781 34.323 1.00 94.88 88 LEU A C 1
ATOM 697 O O . LEU A 1 88 ? -30.318 -3.365 34.792 1.00 94.88 88 LEU A O 1
ATOM 701 N N . LYS A 1 89 ? -28.303 -2.411 35.079 1.00 95.56 89 LYS A N 1
ATOM 702 C CA . LYS A 1 89 ? -28.268 -2.622 36.533 1.00 95.56 89 LYS A CA 1
ATOM 703 C C . LYS A 1 89 ? -29.423 -1.908 37.231 1.00 95.56 89 LYS A C 1
ATOM 705 O O . LYS A 1 89 ? -30.113 -2.534 38.027 1.00 95.56 89 LYS A O 1
ATOM 710 N N . LYS A 1 90 ? -29.670 -0.635 36.904 1.00 95.12 90 LYS A N 1
ATOM 711 C CA . LYS A 1 90 ? -30.794 0.131 37.468 1.00 95.12 90 LYS A CA 1
ATOM 712 C C . LYS A 1 90 ? -32.148 -0.482 37.099 1.00 95.12 90 LYS A C 1
ATOM 714 O O . LYS A 1 90 ? -33.010 -0.626 37.960 1.00 95.12 90 LYS A O 1
ATOM 719 N N . SER A 1 91 ? -32.323 -0.901 35.848 1.00 93.81 91 SER A N 1
ATOM 720 C CA . SER A 1 91 ? -33.538 -1.582 35.390 1.00 93.81 91 SER A CA 1
ATOM 721 C C . SER A 1 91 ? -33.775 -2.883 36.159 1.00 93.81 91 SER A C 1
ATOM 723 O O . SER A 1 91 ? -34.857 -3.088 36.701 1.00 93.81 91 SER A O 1
ATOM 725 N N . LEU A 1 92 ? -32.738 -3.713 36.312 1.00 92.94 92 LEU A N 1
ATOM 726 C CA . LEU A 1 92 ? -32.813 -4.956 37.076 1.00 92.94 92 LEU A CA 1
ATOM 727 C C . LEU A 1 92 ? -33.180 -4.706 38.543 1.00 92.94 92 LEU A C 1
ATOM 729 O O . LEU A 1 92 ? -33.968 -5.460 39.103 1.00 92.94 92 LEU A O 1
ATOM 733 N N . THR A 1 93 ? -32.647 -3.647 39.163 1.00 91.62 93 THR A N 1
ATOM 734 C CA . THR A 1 93 ? -33.008 -3.296 40.545 1.00 91.62 93 THR A CA 1
ATOM 735 C C . THR A 1 93 ? -34.447 -2.807 40.689 1.00 91.62 93 THR A C 1
ATOM 737 O O . THR A 1 93 ? -35.061 -3.064 41.717 1.00 91.62 93 THR A O 1
ATOM 740 N N . LEU A 1 94 ? -34.989 -2.112 39.683 1.00 92.44 94 LEU A N 1
ATOM 741 C CA . LEU A 1 94 ? -36.334 -1.529 39.741 1.00 92.44 94 LEU A CA 1
ATOM 742 C C . LEU A 1 94 ? -37.430 -2.525 39.351 1.00 92.44 94 LEU A C 1
ATOM 744 O O . LEU A 1 94 ? -38.485 -2.553 39.976 1.00 92.44 94 LEU A O 1
ATOM 748 N N . PHE A 1 95 ? -37.189 -3.333 38.319 1.00 90.06 95 PHE A N 1
ATOM 749 C CA . PHE A 1 95 ? -38.198 -4.213 37.720 1.00 90.06 95 PHE A CA 1
ATOM 750 C C . PHE A 1 95 ? -37.946 -5.703 37.988 1.00 90.06 95 PHE A C 1
ATOM 752 O O . PHE A 1 95 ? -38.811 -6.532 37.705 1.00 90.06 95 PHE A O 1
ATOM 759 N N . GLY A 1 96 ? -36.788 -6.059 38.552 1.00 82.31 96 GLY A N 1
ATOM 760 C CA . GLY A 1 96 ? -36.382 -7.447 38.752 1.00 82.31 96 GLY A CA 1
ATOM 761 C C . GLY A 1 96 ? -36.017 -8.166 37.443 1.00 82.31 96 GLY A C 1
ATOM 762 O O . GLY A 1 96 ? -36.121 -7.607 36.348 1.00 82.31 96 GLY A O 1
ATOM 763 N N . PRO A 1 97 ? -35.535 -9.418 37.523 1.00 80.94 97 PRO A N 1
ATOM 764 C CA . PRO A 1 97 ? -35.216 -10.212 36.342 1.00 80.94 97 PRO A CA 1
ATOM 765 C C . PRO A 1 97 ? -36.485 -10.545 35.542 1.00 80.94 97 PRO A C 1
ATOM 767 O O . PRO A 1 97 ? -37.489 -10.998 36.095 1.00 80.94 97 PRO A O 1
ATOM 770 N N . SER A 1 98 ? -36.433 -10.359 34.218 1.00 72.00 98 SER A N 1
ATOM 771 C CA . SER A 1 98 ? -37.529 -10.725 33.312 1.00 72.00 98 SER A CA 1
ATOM 772 C C . SER A 1 98 ? -37.823 -12.224 33.398 1.00 72.00 98 SER A C 1
ATOM 774 O O . SER A 1 98 ? -36.948 -13.050 33.131 1.00 72.00 98 SER A O 1
ATOM 776 N N . LYS A 1 99 ? -39.073 -12.594 33.703 1.00 71.44 99 LYS A N 1
ATOM 777 C CA . LYS A 1 99 ? -39.516 -13.995 33.658 1.00 71.44 99 LYS A CA 1
ATOM 778 C C . LYS A 1 99 ? -39.485 -14.491 32.201 1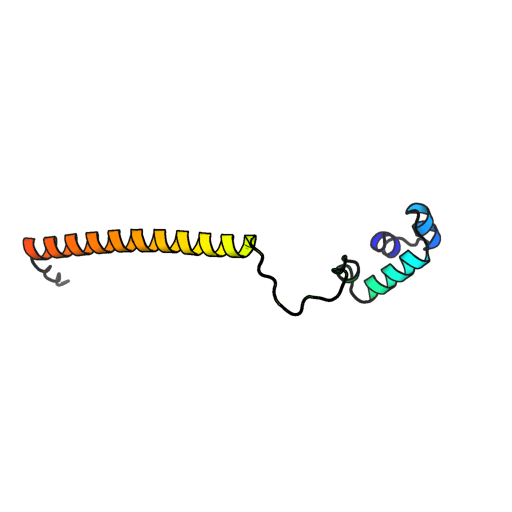.00 71.44 99 LYS A C 1
ATOM 780 O O . LYS A 1 99 ? -40.004 -13.794 31.327 1.00 71.44 99 LYS A O 1
ATOM 785 N N . PRO A 1 100 ? -38.912 -15.671 31.902 1.00 70.00 100 PRO A N 1
ATOM 786 C CA . PRO A 1 100 ? -38.921 -16.206 30.545 1.00 70.00 100 PRO A CA 1
ATOM 787 C C . PRO A 1 100 ? -40.369 -16.454 30.096 1.00 70.00 100 PRO A C 1
ATOM 789 O O . PRO A 1 100 ? -41.128 -17.142 30.782 1.00 70.00 100 PRO A O 1
ATOM 792 N N . ARG A 1 101 ? -40.770 -15.894 28.945 1.00 66.12 101 ARG A N 1
ATOM 793 C CA . ARG A 1 101 ? -42.064 -16.216 28.322 1.00 66.12 101 ARG A CA 1
ATOM 794 C C . ARG A 1 101 ? -42.043 -17.685 27.903 1.00 66.12 101 ARG A C 1
ATOM 796 O O . ARG A 1 101 ? -41.320 -18.047 26.977 1.00 66.12 101 ARG A O 1
ATOM 803 N N . ARG A 1 102 ? -42.847 -18.524 28.564 1.00 65.31 102 ARG A N 1
ATOM 804 C CA . ARG A 1 102 ? -43.163 -19.868 28.065 1.00 65.31 102 ARG A CA 1
ATOM 805 C C . ARG A 1 102 ? -43.957 -19.702 26.768 1.00 65.31 102 ARG A C 1
ATOM 807 O O . ARG A 1 102 ? -45.035 -19.115 26.794 1.00 65.31 102 ARG A O 1
ATOM 814 N N . LYS A 1 103 ? -43.400 -20.158 25.645 1.00 65.50 103 LYS A N 1
ATOM 815 C CA . LYS A 1 103 ? -44.165 -20.340 24.407 1.00 65.50 103 LYS A CA 1
ATOM 816 C C . LYS A 1 103 ? -45.035 -21.587 24.607 1.00 65.50 103 LYS A C 1
ATOM 818 O O . LYS A 1 103 ? -44.482 -22.635 24.936 1.00 65.50 103 LYS A O 1
ATOM 823 N N . GLN A 1 104 ? -46.354 -21.413 24.534 1.00 64.38 104 GLN A N 1
ATOM 824 C CA . GLN A 1 104 ? -47.315 -22.508 24.368 1.00 64.38 104 GLN A CA 1
ATOM 825 C C . GLN A 1 104 ? -47.383 -22.890 22.894 1.00 64.38 104 GLN A C 1
ATOM 827 O O . GLN A 1 104 ? -47.176 -21.975 22.061 1.00 64.38 104 GLN A O 1
#